Protein AF-0000000075618446 (afdb_homodimer)

Sequence (156 aa):
MGRATPTGDGGDDGLKTSWPELVGFEMLNAADRINIDRPDVFPAFYMLPTPLPTDYNPTRVILVGDDRSVVVRTPVIGMGRATPTGDGGDDGLKTSWPELVGFEMLNAADRINIDRPDVFPAFYMLPTPLPTDYNPTRVILVGDDRSVVVRTPVIG

Nearest PDB structures (foldseek):
  3rdz-assembly1_C  TM=9.489E-01  e=2.774E-07  Fagopyrum esculentum
  7al8-assembly1_C  TM=9.568E-01  e=6.083E-07  Amaranthus caudatus
  6qiy-assembly1_A  TM=9.369E-01  e=7.904E-07  Hordeum vulgare
  1tm5-assembly1_I  TM=9.435E-01  e=2.741E-06  Hordeum vulgare subsp. vulgare
  1lw6-assembly1_I  TM=9.316E-01  e=2.927E-06  Hordeum vulgare

Secondary structure (DSSP, 8-state):
-----------------B-GGGTTSBHHHHHHHHHHH-TTSEEEEEETTSPPPSS--TTEEEEEE-TTSBB-S--EE-/-----------------B-GGGTTSBHHHHHHHHHHH-TTSEEEEEETTSPPPSS--TTEEEEEE-TTSBB-S--EE-

InterPro domains:
  IPR000864 Proteinase inhibitor I13, potato inhibitor I [PF00280] (15-78)
  IPR000864 Proteinase inhibitor I13, potato inhibitor I [PTHR33091] (16-78)
  IPR036354 Proteinase inhibitor I13, potato inhibitor I superfamily [SSF54654] (14-78)

Organism: Setaria italica (NCBI:txid4555)

pLDDT: mean 84.42, std 23.91, range [24.14, 98.81]

Radius of gyration: 18.0 Å; Cα contacts (8 Å, |Δi|>4): 293; chains: 2; bounding box: 44×61×46 Å

Solvent-accessible surface area (backbone atoms only — not comparable to full-atom values): 8880 Å² total; per-residue (Å²): 131,77,76,73,63,74,76,70,74,65,66,67,73,60,71,83,52,62,40,67,84,41,44,70,32,46,46,69,60,40,43,51,51,47,38,71,77,37,72,82,40,43,74,42,86,40,46,62,66,52,74,50,80,42,61,82,35,90,44,28,26,44,36,36,20,45,96,82,39,27,20,75,35,54,29,29,41,51,132,74,76,72,64,73,77,69,74,63,67,67,71,60,71,82,53,62,40,67,85,41,44,69,32,46,46,69,60,39,43,52,50,46,37,73,76,38,71,82,40,43,75,44,86,40,46,63,66,52,74,50,80,41,62,83,36,89,44,29,25,44,36,35,20,44,96,81,3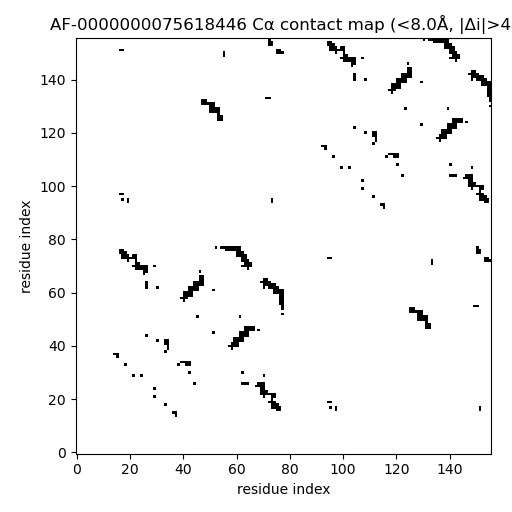7,27,20,74,36,56,29,28,40,53

Foldseek 3Di:
DDPPPPPCCVVCCPQDFKDPVQQFPAQVVVQVVCCVSPVQAGEDEAEPPDDDDPDFDQRYWDFYAYPVRGGHDIIGHD/DDPPPPPCVVVCCPQDFKDPVQQFPAQVVVQVVCCVSPVQAGEDEAEPPDDDDPDFDQRYWDFYAYPVRGGHDIIGHD

Structure (mmCIF, N/CA/C/O backbone):
data_AF-0000000075618446-model_v1
#
loop_
_entity.id
_entity.type
_entity.pdbx_description
1 polymer 'Uncharacterized protein'
#
loop_
_atom_site.group_PDB
_atom_site.id
_atom_site.type_symbol
_atom_site.label_atom_id
_atom_site.label_alt_id
_atom_site.label_comp_id
_atom_site.label_asym_id
_atom_site.label_entity_id
_atom_site.label_seq_id
_atom_site.pdbx_PDB_ins_code
_atom_site.Cartn_x
_atom_site.Cartn_y
_atom_site.Cartn_z
_atom_site.occupancy
_atom_site.B_iso_or_equiv
_atom_site.auth_seq_id
_atom_site.auth_comp_id
_atom_site.auth_asym_id
_atom_site.auth_atom_id
_atom_site.pdbx_PDB_model_num
ATOM 1 N N . MET A 1 1 ? 30.047 -29.5 -21.562 1 24.88 1 MET A N 1
ATOM 2 C CA . MET A 1 1 ? 28.875 -28.672 -21.844 1 24.88 1 MET A CA 1
ATOM 3 C C . MET A 1 1 ? 28.375 -28 -20.578 1 24.88 1 MET A C 1
ATOM 5 O O . MET A 1 1 ? 27.938 -28.672 -19.641 1 24.88 1 MET A O 1
ATOM 9 N N . GLY A 1 2 ? 28.953 -27.109 -20.047 1 28.56 2 GLY A N 1
ATOM 10 C CA . GLY A 1 2 ? 28.969 -26.641 -18.672 1 28.56 2 GLY A CA 1
ATOM 11 C C . GLY A 1 2 ? 27.641 -26.078 -18.219 1 28.56 2 GLY A C 1
ATOM 12 O O . GLY A 1 2 ? 27 -25.312 -18.953 1 28.56 2 GLY A O 1
ATOM 13 N N . ARG A 1 3 ? 26.875 -26.844 -17.516 1 27.19 3 ARG A N 1
ATOM 14 C CA . ARG A 1 3 ? 25.562 -26.422 -17.031 1 27.19 3 ARG A CA 1
ATOM 15 C C . ARG A 1 3 ? 25.656 -25.062 -16.344 1 27.19 3 ARG A C 1
ATOM 17 O O . ARG A 1 3 ? 26.438 -24.875 -15.414 1 27.19 3 ARG A O 1
ATOM 24 N N . ALA A 1 4 ? 25.672 -24 -17.125 1 33.69 4 ALA A N 1
ATOM 25 C CA . ALA A 1 4 ? 25.672 -22.672 -16.531 1 33.69 4 ALA A CA 1
ATOM 26 C C . ALA A 1 4 ? 24.766 -22.609 -15.305 1 33.69 4 ALA A C 1
ATOM 28 O O . ALA A 1 4 ? 23.656 -23.141 -15.32 1 33.69 4 ALA A O 1
ATOM 29 N N . THR A 1 5 ? 25.266 -22.891 -14.211 1 32.75 5 THR A N 1
ATOM 30 C CA . THR A 1 5 ? 24.594 -22.766 -12.922 1 32.75 5 THR A CA 1
ATOM 31 C C . THR A 1 5 ? 23.719 -21.516 -12.891 1 32.75 5 THR A C 1
ATOM 33 O O . THR A 1 5 ? 24.203 -20.406 -13.148 1 32.75 5 THR A O 1
ATOM 36 N N . PRO A 1 6 ? 22.469 -21.547 -13.328 1 35.25 6 PRO A N 1
ATOM 37 C CA . PRO A 1 6 ? 21.766 -20.266 -13.242 1 35.25 6 PRO A CA 1
ATOM 38 C C . PRO A 1 6 ? 22.141 -19.469 -11.992 1 35.25 6 PRO A C 1
ATOM 40 O O . PRO A 1 6 ? 22.188 -20.031 -10.891 1 35.25 6 PRO A O 1
ATOM 43 N N . THR A 1 7 ? 23.328 -18.922 -11.883 1 34.38 7 THR A N 1
ATOM 44 C CA . THR A 1 7 ? 23.609 -18.109 -10.711 1 34.38 7 THR A CA 1
ATOM 45 C C . THR A 1 7 ? 22.344 -17.469 -10.172 1 34.38 7 THR A C 1
ATOM 47 O O . THR A 1 7 ? 21.656 -16.734 -10.891 1 34.38 7 THR A O 1
ATOM 50 N N . GLY A 1 8 ? 21.453 -18.094 -9.547 1 30.3 8 GLY A N 1
ATOM 51 C CA . GLY A 1 8 ? 20.234 -17.844 -8.797 1 30.3 8 GLY A CA 1
ATOM 52 C C . GLY A 1 8 ? 20.25 -16.547 -8.008 1 30.3 8 GLY A C 1
ATOM 53 O O . GLY A 1 8 ? 19.922 -16.531 -6.82 1 30.3 8 GLY A O 1
ATOM 54 N N . ASP A 1 9 ? 21.312 -15.906 -7.953 1 31.73 9 ASP A N 1
ATOM 55 C CA . ASP A 1 9 ? 21.266 -14.531 -7.453 1 31.73 9 ASP A CA 1
ATOM 56 C C . ASP A 1 9 ? 19.953 -13.852 -7.824 1 31.73 9 ASP A C 1
ATOM 58 O O . ASP A 1 9 ? 19.828 -13.297 -8.922 1 31.73 9 ASP A O 1
ATOM 62 N N . GLY A 1 10 ? 18.953 -14.578 -8.094 1 30.2 10 GLY A N 1
ATOM 63 C CA . GLY A 1 10 ? 17.609 -14.023 -8.156 1 30.2 10 GLY A CA 1
ATOM 64 C C . GLY A 1 10 ? 17.453 -12.75 -7.34 1 30.2 10 GLY A C 1
ATOM 65 O O . GLY A 1 10 ? 17.109 -12.805 -6.156 1 30.2 10 GLY A O 1
ATOM 66 N N . GLY A 1 11 ? 18.469 -12.117 -7.129 1 33.31 11 GLY A N 1
ATOM 67 C CA . GLY A 1 11 ? 18.375 -10.789 -6.543 1 33.31 11 GLY A CA 1
ATOM 68 C C . GLY A 1 11 ? 17 -10.172 -6.691 1 33.31 11 GLY A C 1
ATOM 69 O O . GLY A 1 11 ? 16.594 -9.805 -7.797 1 33.31 11 GLY A O 1
ATOM 70 N N . ASP A 1 12 ? 16.078 -10.844 -6.262 1 36.09 12 ASP A N 1
ATOM 71 C CA . ASP A 1 12 ? 14.711 -10.344 -6.141 1 36.09 12 ASP A CA 1
ATOM 72 C C . ASP A 1 12 ? 14.688 -8.82 -6.059 1 36.09 12 ASP A C 1
ATOM 74 O O . ASP A 1 12 ? 14.859 -8.25 -4.98 1 36.09 12 ASP A O 1
ATOM 78 N N . ASP A 1 13 ? 15.672 -8.125 -6.477 1 44.56 13 ASP A N 1
ATOM 79 C CA . ASP A 1 13 ? 15.422 -6.695 -6.641 1 44.56 13 ASP A CA 1
ATOM 80 C C . ASP A 1 13 ? 13.93 -6.422 -6.824 1 44.56 13 ASP A C 1
ATOM 82 O O . ASP A 1 13 ? 13.391 -6.609 -7.918 1 44.56 13 ASP A O 1
ATOM 86 N N . GLY A 1 14 ? 13.125 -7.141 -6.039 1 58 14 GLY A N 1
ATOM 87 C CA . GLY A 1 14 ? 11.672 -7.156 -5.984 1 58 14 GLY A CA 1
ATOM 88 C C . GLY A 1 14 ? 11.031 -5.953 -6.656 1 58 14 GLY A C 1
ATOM 89 O O . GLY A 1 14 ? 11.508 -4.828 -6.508 1 58 14 GLY A O 1
ATOM 90 N N . LEU A 1 15 ? 10.633 -6.199 -7.941 1 83.69 15 LEU A N 1
ATOM 91 C CA . LEU A 1 15 ? 9.906 -5.141 -8.625 1 83.69 15 LEU A CA 1
ATOM 92 C C . LEU A 1 15 ? 9.117 -4.293 -7.637 1 83.69 15 LEU A C 1
ATOM 94 O O . LEU A 1 15 ? 8.594 -4.809 -6.648 1 83.69 15 LEU A O 1
ATOM 98 N N . LYS A 1 16 ? 9.547 -2.998 -7.762 1 94.06 16 LYS A N 1
ATOM 99 C CA . LYS A 1 16 ? 8.812 -2.045 -6.934 1 94.06 16 LY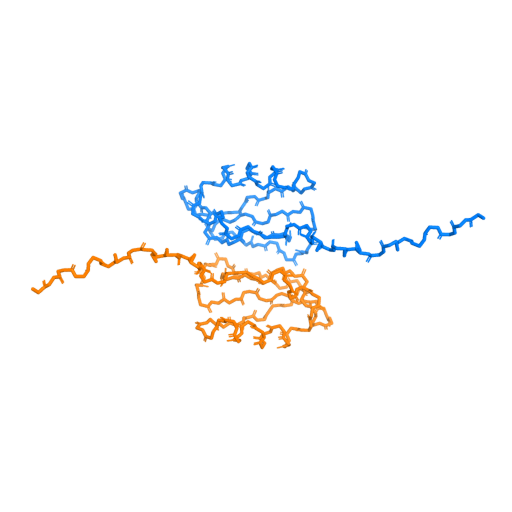S A CA 1
ATOM 100 C C . LYS A 1 16 ? 7.328 -2.381 -6.895 1 94.06 16 LYS A C 1
ATOM 102 O O . LYS A 1 16 ? 6.715 -2.623 -7.938 1 94.06 16 LYS A O 1
ATOM 107 N N . THR A 1 17 ? 6.75 -2.586 -5.625 1 95.19 17 THR A N 1
ATOM 108 C CA . THR A 1 17 ? 5.34 -2.947 -5.508 1 95.19 17 THR A CA 1
ATOM 109 C C . THR A 1 17 ? 4.562 -1.86 -4.773 1 95.19 17 THR A C 1
ATOM 111 O O . THR A 1 17 ? 3.338 -1.936 -4.656 1 95.19 17 THR A O 1
ATOM 114 N N . SER A 1 18 ? 5.305 -0.857 -4.242 1 96.44 18 SER A N 1
ATOM 115 C CA . SER A 1 18 ? 4.684 0.266 -3.545 1 96.44 18 SER A CA 1
ATOM 116 C C . SER A 1 18 ? 5.473 1.553 -3.76 1 96.44 18 SER A C 1
ATOM 118 O O . SER A 1 18 ? 6.66 1.512 -4.086 1 96.44 18 SER A O 1
ATOM 120 N N . TRP A 1 19 ? 4.891 2.689 -3.641 1 97.12 19 TRP A N 1
ATOM 121 C CA . TRP A 1 19 ? 5.445 4.016 -3.9 1 97.12 19 TRP A CA 1
ATOM 122 C C . TRP A 1 19 ? 5.086 4.984 -2.781 1 97.12 19 TRP A C 1
ATOM 124 O O . TRP A 1 19 ? 4.297 5.914 -2.986 1 97.12 19 TRP A O 1
ATOM 134 N N . PRO A 1 20 ? 5.695 4.828 -1.604 1 95.94 20 PRO A N 1
ATOM 135 C CA . PRO A 1 20 ? 5.355 5.742 -0.513 1 95.94 20 PRO A CA 1
ATOM 136 C C . PRO A 1 20 ? 5.766 7.184 -0.801 1 95.94 20 PRO A C 1
ATOM 138 O O . PRO A 1 20 ? 5.152 8.117 -0.283 1 95.94 20 PRO A O 1
ATOM 141 N N . GLU A 1 21 ? 6.691 7.379 -1.731 1 96.44 21 GLU A N 1
ATOM 142 C CA . GLU A 1 21 ? 7.227 8.703 -2.033 1 96.44 21 GLU A CA 1
ATOM 143 C C . GLU A 1 21 ? 6.219 9.539 -2.824 1 96.44 21 GLU A C 1
ATOM 145 O O . GLU A 1 21 ? 6.379 10.75 -2.955 1 96.44 21 GLU A O 1
ATOM 150 N N . LEU A 1 22 ? 5.211 8.906 -3.312 1 97.56 22 LEU A N 1
ATOM 151 C CA . LEU A 1 22 ? 4.285 9.617 -4.195 1 97.56 22 LEU A CA 1
ATOM 152 C C . LEU A 1 22 ? 3.109 10.18 -3.41 1 97.56 22 LEU A C 1
ATOM 154 O O . LEU A 1 22 ? 2.289 10.922 -3.961 1 97.56 22 LEU A O 1
ATOM 158 N N . VAL A 1 23 ? 2.99 9.812 -2.189 1 95.56 23 VAL A N 1
ATOM 159 C CA . VAL A 1 23 ? 1.952 10.43 -1.371 1 95.56 23 VAL A CA 1
ATOM 160 C C . VAL A 1 23 ? 2.16 11.938 -1.323 1 95.56 23 VAL A C 1
ATOM 162 O O . VAL A 1 23 ? 3.275 12.414 -1.089 1 95.56 23 VAL A O 1
ATOM 165 N N . GLY A 1 24 ? 1.169 12.656 -1.63 1 97.06 24 GLY A N 1
ATOM 166 C CA . GLY A 1 24 ? 1.257 14.102 -1.646 1 97.06 24 GLY A CA 1
ATOM 167 C C . GLY A 1 24 ? 1.377 14.68 -3.047 1 97.06 24 GLY A C 1
ATOM 168 O O . GLY A 1 24 ? 1.195 15.883 -3.246 1 97.06 24 GLY A O 1
ATOM 169 N N . PHE A 1 25 ? 1.606 13.875 -3.969 1 98.12 25 PHE A N 1
ATOM 170 C CA . PHE A 1 25 ? 1.705 14.328 -5.352 1 98.12 25 PHE A CA 1
ATOM 171 C C . PHE A 1 25 ? 0.34 14.297 -6.031 1 98.12 25 PHE A C 1
ATOM 173 O O . PHE A 1 25 ? -0.56 13.578 -5.598 1 98.12 25 PHE A O 1
ATOM 180 N N . GLU A 1 26 ? 0.218 15.078 -7.105 1 98.62 26 GLU A N 1
ATOM 181 C CA . GLU A 1 26 ? -0.948 14.969 -7.98 1 98.62 26 GLU A CA 1
ATOM 182 C C . GLU A 1 26 ? -1.035 13.578 -8.609 1 98.62 26 GLU A C 1
ATOM 184 O O . GLU A 1 26 ? -0.025 13.031 -9.047 1 98.62 26 GLU A O 1
ATOM 189 N N . MET A 1 27 ? -2.23 13.023 -8.719 1 98.56 27 MET A N 1
ATOM 190 C CA . MET A 1 27 ? -2.445 11.648 -9.164 1 98.56 27 MET A CA 1
ATOM 191 C C . MET A 1 27 ? -1.894 11.445 -10.57 1 98.56 27 MET A C 1
ATOM 193 O O . MET A 1 27 ? -1.318 10.391 -10.859 1 98.56 27 MET A O 1
ATOM 197 N N . LEU A 1 28 ? -2.043 12.422 -11.414 1 98.31 28 LEU A N 1
ATOM 198 C CA . LEU A 1 28 ? -1.544 12.266 -12.781 1 98.31 28 LEU A CA 1
ATOM 199 C C . LEU A 1 28 ? -0.022 12.172 -12.789 1 98.31 28 LEU A C 1
ATOM 201 O O . LEU A 1 28 ? 0.545 11.344 -13.508 1 98.31 28 LEU A O 1
ATOM 205 N N . ASN A 1 29 ? 0.611 13 -12.031 1 98.62 29 ASN A N 1
ATOM 206 C CA . ASN A 1 29 ? 2.064 12.922 -11.914 1 98.62 29 ASN A CA 1
ATOM 207 C C . ASN A 1 29 ? 2.512 11.602 -11.305 1 98.62 29 ASN A C 1
ATOM 209 O O . ASN A 1 29 ? 3.51 11.023 -11.727 1 98.62 29 ASN A O 1
ATOM 213 N N . ALA A 1 30 ? 1.769 11.258 -10.297 1 98.81 30 ALA A N 1
ATOM 214 C CA . ALA A 1 30 ? 2.068 9.977 -9.664 1 98.81 30 ALA A CA 1
ATOM 215 C C . ALA A 1 30 ? 1.944 8.828 -10.664 1 98.81 30 ALA A C 1
ATOM 217 O O . ALA A 1 30 ? 2.787 7.93 -10.688 1 98.81 30 ALA A O 1
ATOM 218 N N . ALA A 1 31 ? 0.931 8.82 -11.445 1 98.81 31 ALA A N 1
ATOM 219 C CA . ALA A 1 31 ? 0.749 7.789 -12.469 1 98.81 31 ALA A CA 1
ATOM 220 C C . ALA A 1 31 ? 1.938 7.746 -13.422 1 98.81 31 ALA A C 1
ATOM 222 O O . ALA A 1 31 ? 2.418 6.668 -13.781 1 98.81 31 ALA A O 1
ATOM 223 N N . ASP A 1 32 ? 2.418 8.945 -13.797 1 98.75 32 ASP A N 1
ATOM 224 C CA . ASP A 1 32 ? 3.574 9.023 -14.688 1 98.75 32 ASP A CA 1
ATOM 225 C C . ASP A 1 32 ? 4.801 8.383 -14.039 1 98.75 32 ASP A C 1
ATOM 227 O O . ASP A 1 32 ? 5.531 7.633 -14.695 1 98.75 32 ASP A O 1
ATOM 231 N N . ARG A 1 33 ? 4.953 8.68 -12.789 1 98.69 33 ARG A N 1
ATOM 232 C CA . ARG A 1 33 ? 6.098 8.117 -12.078 1 98.69 33 ARG A CA 1
ATOM 233 C C . ARG A 1 33 ? 5.988 6.602 -11.969 1 98.69 33 ARG A C 1
ATOM 235 O O . ARG A 1 33 ? 6.977 5.887 -12.156 1 98.69 33 ARG A O 1
ATOM 242 N N . ILE A 1 34 ? 4.801 6.066 -11.703 1 98.38 34 ILE A N 1
ATOM 243 C CA . ILE A 1 34 ? 4.57 4.629 -11.625 1 98.38 34 ILE A CA 1
ATOM 244 C C . ILE A 1 34 ? 4.895 3.98 -12.969 1 98.38 34 ILE A C 1
ATOM 246 O O . ILE A 1 34 ? 5.574 2.953 -13.023 1 98.38 34 ILE A O 1
ATOM 250 N N . ASN A 1 35 ? 4.473 4.551 -14.031 1 98.31 35 ASN A N 1
ATOM 251 C CA . ASN A 1 35 ? 4.719 4.02 -15.367 1 98.31 35 ASN A CA 1
ATOM 252 C C . ASN A 1 35 ? 6.207 4.027 -15.711 1 98.31 35 ASN A C 1
ATOM 254 O O . ASN A 1 35 ? 6.695 3.127 -16.391 1 98.31 35 ASN A O 1
ATOM 258 N N . ILE A 1 36 ? 6.926 5.098 -15.297 1 97.88 36 ILE A N 1
ATOM 259 C CA . ILE A 1 36 ? 8.367 5.172 -15.516 1 97.88 36 ILE A CA 1
ATOM 260 C C . ILE A 1 36 ? 9.062 4.047 -14.758 1 97.88 36 ILE A C 1
ATOM 262 O O . ILE A 1 36 ? 9.922 3.354 -15.305 1 97.88 36 ILE A O 1
ATOM 266 N N . ASP A 1 37 ? 8.641 3.846 -13.516 1 97 37 ASP A N 1
ATOM 267 C CA . ASP A 1 37 ? 9.266 2.842 -12.656 1 97 37 ASP A CA 1
ATOM 268 C C . ASP A 1 37 ? 8.875 1.431 -13.094 1 97 37 ASP A C 1
ATOM 270 O O . ASP A 1 37 ? 9.695 0.511 -13.039 1 97 37 ASP A O 1
ATOM 274 N N . ARG A 1 38 ? 7.582 1.239 -13.406 1 97.69 38 ARG A N 1
ATOM 275 C CA . ARG A 1 38 ? 6.996 -0.054 -13.75 1 97.69 38 ARG A CA 1
ATOM 276 C C . ARG A 1 38 ? 6.086 0.061 -14.969 1 97.69 38 ARG A C 1
ATOM 278 O O . ARG A 1 38 ? 4.867 0.17 -14.828 1 97.69 38 ARG A O 1
ATOM 285 N N . PRO A 1 39 ? 6.711 -0.034 -16.156 1 97.56 39 PRO A N 1
ATOM 286 C CA . PRO A 1 39 ? 5.898 0.107 -17.375 1 97.56 39 PRO A CA 1
ATOM 287 C C . PRO A 1 39 ? 4.98 -1.089 -17.609 1 97.56 39 PRO A C 1
ATOM 289 O O . PRO A 1 39 ? 4.102 -1.037 -18.469 1 97.56 39 PRO A O 1
ATOM 292 N N . ASP A 1 40 ? 5.156 -2.172 -16.797 1 97.38 40 ASP A N 1
ATOM 293 C CA . ASP A 1 40 ? 4.391 -3.402 -16.984 1 97.38 40 ASP A CA 1
ATOM 294 C C . ASP A 1 40 ? 3.113 -3.383 -16.141 1 97.38 40 ASP A C 1
ATOM 296 O O . ASP A 1 40 ? 2.297 -4.301 -16.219 1 97.38 40 ASP A O 1
ATOM 300 N N . VAL A 1 41 ? 2.908 -2.4 -15.328 1 97.75 41 VAL A N 1
ATOM 301 C CA . VAL A 1 41 ? 1.697 -2.287 -14.523 1 97.75 41 VAL A CA 1
ATOM 302 C C . VAL A 1 41 ? 0.933 -1.023 -14.914 1 97.75 41 VAL A C 1
ATOM 304 O O . VAL A 1 41 ? 1.47 -0.154 -15.602 1 97.75 41 VAL A O 1
ATOM 307 N N . PHE A 1 42 ? -0.374 -0.91 -14.445 1 98.25 42 PHE A N 1
ATOM 308 C CA . PHE A 1 42 ? -1.254 0.198 -14.797 1 98.25 42 PHE A CA 1
ATOM 309 C C . PHE A 1 42 ? -1.84 0.84 -13.539 1 98.25 42 PHE A C 1
ATOM 311 O O . PHE A 1 42 ? -2.428 0.154 -12.703 1 98.25 42 PHE A O 1
ATOM 318 N N . PRO A 1 43 ? -1.682 2.158 -13.406 1 98.62 43 PRO A N 1
ATOM 319 C CA . PRO A 1 43 ? -2.338 2.859 -12.297 1 98.62 43 PRO A CA 1
ATOM 320 C C . PRO A 1 43 ? -3.854 2.939 -12.469 1 98.62 43 PRO A C 1
ATOM 322 O O . PRO A 1 43 ? -4.34 3.373 -13.516 1 98.62 43 PRO A O 1
ATOM 325 N N . ALA A 1 44 ? -4.598 2.451 -11.562 1 98.38 44 ALA A N 1
ATOM 326 C CA . ALA A 1 44 ? -6.043 2.611 -11.469 1 98.38 44 ALA A CA 1
ATOM 327 C C . ALA A 1 44 ? -6.414 3.691 -10.453 1 98.38 44 ALA A C 1
ATOM 329 O O . ALA A 1 44 ? -5.957 3.656 -9.305 1 98.38 44 ALA A O 1
ATOM 330 N N . PHE A 1 45 ? -7.234 4.637 -10.852 1 97.94 45 PHE A N 1
ATOM 331 C CA . PHE A 1 45 ? -7.539 5.832 -10.07 1 97.94 45 PHE A CA 1
ATOM 332 C C . PHE A 1 45 ? -8.781 5.621 -9.219 1 97.94 45 PHE A C 1
ATOM 334 O O . PHE A 1 45 ? -9.836 5.223 -9.727 1 97.94 45 PHE A O 1
ATOM 341 N N . TYR A 1 46 ? -8.633 5.793 -7.953 1 95.12 46 TYR A N 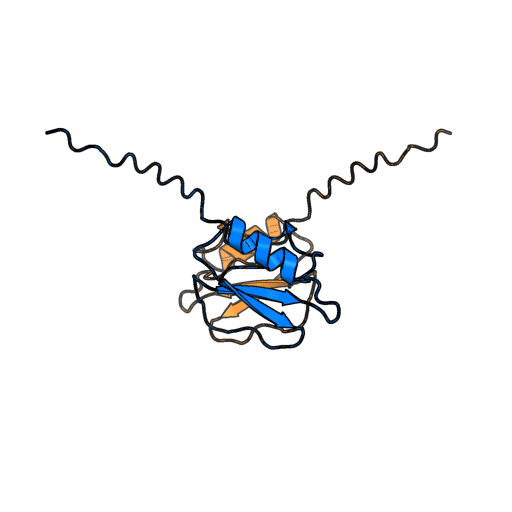1
ATOM 342 C CA . TYR A 1 46 ? -9.742 5.801 -7.008 1 95.12 46 TYR A CA 1
ATOM 343 C C . TYR A 1 46 ? -9.773 7.102 -6.215 1 95.12 46 TYR A C 1
ATOM 345 O O . TYR A 1 46 ? -8.727 7.617 -5.816 1 95.12 46 TYR A O 1
ATOM 353 N N . MET A 1 47 ? -11.008 7.617 -6.031 1 94 47 MET A N 1
ATOM 354 C CA . MET A 1 47 ? -11.188 8.805 -5.195 1 94 47 MET A CA 1
ATOM 355 C C . MET A 1 47 ? -11.883 8.445 -3.889 1 94 47 MET A C 1
ATOM 357 O O . MET A 1 47 ? -12.867 7.703 -3.887 1 94 47 MET A O 1
ATOM 361 N N . LEU A 1 48 ? -11.242 8.828 -2.789 1 86.81 48 LEU A N 1
ATOM 362 C CA . LEU A 1 48 ? -11.984 8.664 -1.548 1 86.81 48 LEU A CA 1
ATOM 363 C C . LEU A 1 48 ? -13.312 9.414 -1.605 1 86.81 48 LEU A C 1
ATOM 365 O O . LEU A 1 48 ? -13.383 10.516 -2.156 1 86.81 48 LEU A O 1
ATOM 369 N N . PRO A 1 49 ? -14.344 8.586 -1.16 1 90.56 49 PRO A N 1
ATOM 370 C CA . PRO A 1 49 ? -14.375 7.32 -0.429 1 90.56 49 PRO A CA 1
ATOM 371 C C . PRO A 1 49 ? -14.828 6.148 -1.301 1 90.56 49 PRO A C 1
ATOM 373 O O . PRO A 1 49 ? -15.656 5.344 -0.879 1 90.56 49 PRO A O 1
ATOM 376 N N . THR A 1 50 ? -14.391 6.02 -2.475 1 87.69 50 THR A N 1
ATOM 377 C CA . THR A 1 50 ? -14.742 4.883 -3.316 1 87.69 50 THR A CA 1
ATOM 378 C C . THR A 1 50 ? -14.141 3.594 -2.756 1 87.69 50 THR A C 1
ATOM 380 O O . THR A 1 50 ? -12.984 3.574 -2.334 1 87.69 50 THR A O 1
ATOM 383 N N . PRO A 1 51 ? -14.922 2.535 -2.678 1 87.88 51 PRO A N 1
ATOM 384 C CA . PRO A 1 51 ? -14.375 1.249 -2.244 1 87.88 51 PRO A CA 1
ATOM 385 C C . PRO A 1 51 ? -13.234 0.76 -3.137 1 87.88 51 PRO A C 1
ATOM 387 O O . PRO A 1 51 ? -13.266 0.974 -4.352 1 87.88 51 PRO A O 1
ATOM 390 N N . LEU A 1 52 ? -12.32 0.096 -2.441 1 87.25 52 LEU A N 1
ATOM 391 C CA . LEU A 1 52 ? -11.211 -0.487 -3.188 1 87.25 52 LEU A CA 1
ATOM 392 C C . LEU A 1 52 ? -11.516 -1.928 -3.582 1 87.25 52 LEU A C 1
ATOM 394 O O . LEU A 1 52 ? -12.344 -2.586 -2.949 1 87.25 52 LEU A O 1
ATOM 398 N N . PRO A 1 53 ? -10.875 -2.34 -4.684 1 88.69 53 PRO A N 1
ATOM 399 C CA . PRO A 1 53 ? -11.078 -3.727 -5.109 1 88.69 53 PRO A CA 1
ATOM 400 C C . PRO A 1 53 ? -10.664 -4.738 -4.039 1 88.69 53 PRO A C 1
ATOM 402 O O . PRO A 1 53 ? -9.688 -4.52 -3.318 1 88.69 53 PRO A O 1
ATOM 405 N N . THR A 1 54 ? -11.352 -5.859 -4.062 1 86.56 54 THR A N 1
ATOM 406 C CA . THR A 1 54 ? -11.102 -6.887 -3.053 1 86.56 54 THR A CA 1
ATOM 407 C C . THR A 1 54 ? -10.312 -8.047 -3.645 1 86.56 54 THR A C 1
ATOM 409 O O . THR A 1 54 ? -10.008 -9.016 -2.945 1 86.56 54 THR A O 1
ATOM 412 N N . ASP A 1 55 ? -10.031 -7.934 -4.84 1 89.25 55 ASP A N 1
ATOM 413 C CA . ASP A 1 55 ? -9.18 -8.938 -5.461 1 89.25 55 ASP A CA 1
ATOM 414 C C . ASP A 1 55 ? -7.73 -8.461 -5.547 1 89.25 55 ASP A C 1
ATOM 416 O O . ASP A 1 55 ? -7.445 -7.289 -5.297 1 89.25 55 ASP A O 1
ATOM 420 N N . TYR A 1 56 ? -6.883 -9.359 -5.77 1 87.31 56 TYR A N 1
ATOM 421 C CA . TYR A 1 56 ? -5.496 -9 -6.059 1 87.31 56 TYR A CA 1
ATOM 422 C C . TYR A 1 56 ? -5.207 -9.102 -7.551 1 87.31 56 TYR A C 1
ATOM 424 O O . TYR A 1 56 ? -5.449 -10.141 -8.164 1 87.31 56 TYR A O 1
ATOM 432 N N . ASN A 1 57 ? -4.859 -7.934 -8.18 1 92.62 57 ASN A N 1
ATOM 433 C CA . ASN A 1 57 ? -4.41 -7.836 -9.562 1 92.62 57 ASN A CA 1
ATOM 434 C C . ASN A 1 57 ? -2.963 -7.367 -9.656 1 92.62 57 ASN A C 1
ATOM 436 O O . ASN A 1 57 ? -2.662 -6.211 -9.352 1 92.62 57 ASN A O 1
ATOM 440 N N . PRO A 1 58 ? -2.016 -8.242 -10.078 1 93.19 58 PRO A N 1
ATOM 441 C CA . PRO A 1 58 ? -0.584 -7.93 -10.039 1 93.19 58 PRO A CA 1
ATOM 442 C C . PRO A 1 58 ? -0.179 -6.906 -11.102 1 93.19 58 PRO A C 1
ATOM 444 O O . PRO A 1 58 ? 0.951 -6.414 -11.086 1 93.19 58 PRO A O 1
ATOM 447 N N . THR A 1 59 ? -1.081 -6.562 -11.969 1 97 59 THR A N 1
ATOM 448 C CA . THR A 1 59 ? -0.751 -5.57 -12.984 1 97 59 THR A CA 1
ATOM 449 C C . THR A 1 59 ? -1.413 -4.23 -12.672 1 97 59 THR A C 1
ATOM 451 O O . THR A 1 59 ? -1.183 -3.242 -13.367 1 97 59 THR A O 1
ATOM 454 N N . ARG A 1 60 ? -2.172 -4.148 -11.617 1 98.06 60 ARG A N 1
ATOM 455 C CA . ARG A 1 60 ? -2.871 -2.932 -11.211 1 98.06 60 ARG A CA 1
ATOM 456 C C . ARG A 1 60 ? -2.154 -2.25 -10.055 1 98.06 60 ARG A C 1
ATOM 458 O O . ARG A 1 60 ? -1.793 -2.902 -9.07 1 98.06 60 ARG A O 1
ATOM 465 N N . VAL A 1 61 ? -2.051 -0.991 -10.211 1 97.94 61 VAL A N 1
ATOM 466 C CA . VAL A 1 61 ? -1.634 -0.181 -9.07 1 97.94 61 VAL A CA 1
ATOM 467 C C . VAL A 1 61 ? -2.828 0.603 -8.531 1 97.94 61 VAL A C 1
ATOM 469 O O . VAL A 1 61 ? -3.465 1.36 -9.266 1 97.94 61 VAL A O 1
ATOM 472 N N . ILE A 1 62 ? -3.123 0.397 -7.234 1 96.44 62 ILE A N 1
ATOM 473 C CA . ILE A 1 62 ? -4.184 1.139 -6.559 1 96.44 62 ILE A CA 1
ATOM 474 C C . ILE A 1 62 ? -3.682 2.531 -6.188 1 96.44 62 ILE A C 1
ATOM 476 O O . ILE A 1 62 ? -2.793 2.672 -5.34 1 96.44 62 ILE A O 1
ATOM 480 N N . LEU A 1 63 ? -4.215 3.479 -6.887 1 97.56 63 LEU A N 1
ATOM 481 C CA . LEU A 1 63 ? -3.902 4.887 -6.66 1 97.56 63 LEU A CA 1
ATOM 482 C C . LEU A 1 63 ? -5.098 5.617 -6.055 1 97.56 63 LEU A C 1
ATOM 484 O O . LEU A 1 63 ? -6.137 5.754 -6.699 1 97.56 63 LEU A O 1
ATOM 488 N N . VAL A 1 64 ? -4.953 6.094 -4.828 1 95.88 64 VAL A N 1
ATOM 489 C CA . VAL A 1 64 ? -6.059 6.703 -4.09 1 95.88 64 VAL A CA 1
ATOM 490 C C . VAL A 1 64 ? -5.809 8.195 -3.93 1 95.88 64 VAL A C 1
ATOM 492 O O . VAL A 1 64 ? -4.77 8.609 -3.402 1 95.88 64 VAL A O 1
ATOM 495 N N . GLY A 1 65 ? -6.75 8.953 -4.418 1 96.88 65 GLY A N 1
ATOM 496 C CA . GLY A 1 65 ? -6.66 10.398 -4.301 1 96.88 65 GLY A CA 1
ATOM 497 C C . GLY A 1 65 ? -7.789 11.008 -3.486 1 96.88 65 GLY A C 1
ATOM 498 O O . GLY A 1 65 ? -8.781 10.336 -3.201 1 96.88 65 GLY A O 1
ATOM 499 N N . ASP A 1 66 ? -7.551 12.273 -3.059 1 95.06 66 ASP A N 1
ATOM 500 C CA . ASP A 1 66 ? -8.594 13.07 -2.422 1 95.06 66 ASP A CA 1
ATOM 501 C C . ASP A 1 66 ? -9.289 13.977 -3.434 1 95.06 66 ASP A C 1
ATOM 503 O O . ASP A 1 66 ? -9.164 13.781 -4.645 1 95.06 66 ASP A O 1
ATOM 507 N N . ASP A 1 67 ? -10.055 14.859 -2.959 1 94.12 67 ASP A N 1
ATOM 508 C CA . ASP A 1 67 ? -10.844 15.742 -3.816 1 94.12 67 ASP A CA 1
ATOM 509 C C . ASP A 1 67 ? -9.953 16.734 -4.559 1 94.12 67 ASP A C 1
ATOM 511 O O . ASP A 1 67 ? -10.398 17.391 -5.5 1 94.12 67 ASP A O 1
ATOM 515 N N . ARG A 1 68 ? -8.703 16.875 -4.148 1 97.12 68 ARG A N 1
ATOM 516 C CA . ARG A 1 68 ? -7.754 17.734 -4.848 1 97.12 68 ARG A CA 1
ATOM 517 C C . ARG A 1 68 ? -6.902 16.938 -5.828 1 97.12 68 ARG A C 1
ATOM 519 O O . ARG A 1 68 ? -5.926 17.453 -6.371 1 97.12 68 ARG A O 1
ATOM 526 N N . SER A 1 69 ? -7.234 15.672 -5.914 1 97.31 69 SER A N 1
ATOM 527 C CA . SER A 1 69 ? -6.504 14.789 -6.812 1 97.31 69 SER A CA 1
ATOM 528 C C . SER A 1 69 ? -5.074 14.57 -6.332 1 97.31 69 SER A C 1
ATOM 530 O O . SER A 1 69 ? -4.148 14.453 -7.145 1 97.31 69 SER A O 1
ATOM 532 N N . VAL A 1 70 ? -4.945 14.609 -5.066 1 98 70 VAL A N 1
ATOM 533 C CA . VAL A 1 70 ? -3.65 14.344 -4.449 1 98 70 VAL A CA 1
ATOM 534 C C . VAL A 1 70 ? -3.639 12.945 -3.848 1 98 70 VAL A C 1
ATOM 536 O O . VAL A 1 70 ? -4.609 12.531 -3.209 1 98 70 VAL A O 1
ATOM 539 N N . VAL A 1 71 ? -2.572 12.25 -4.102 1 97.5 71 VAL A N 1
ATOM 540 C CA . VAL A 1 71 ? -2.41 10.914 -3.547 1 97.5 71 VAL A CA 1
ATOM 541 C C . VAL A 1 71 ? -2.383 10.984 -2.021 1 97.5 71 VAL A C 1
ATOM 543 O O . VAL A 1 71 ? -1.587 11.727 -1.441 1 97.5 71 VAL A O 1
ATOM 546 N N . VAL A 1 72 ? -3.217 10.148 -1.382 1 94.12 72 VAL A N 1
ATOM 547 C CA . VAL A 1 72 ? -3.336 10.266 0.067 1 94.12 72 VAL A CA 1
ATOM 548 C C . VAL A 1 72 ? -2.938 8.953 0.732 1 94.12 72 VAL A C 1
ATOM 550 O O . VAL A 1 72 ? -2.812 8.883 1.957 1 94.12 72 VAL A O 1
ATOM 553 N N . ARG A 1 73 ? -2.77 7.828 -0.054 1 93.56 73 ARG A N 1
ATOM 554 C CA . ARG A 1 73 ? -2.338 6.512 0.403 1 93.56 73 ARG A CA 1
ATOM 555 C C . ARG A 1 73 ? -1.199 5.977 -0.461 1 93.56 73 ARG A C 1
ATOM 557 O O . ARG A 1 73 ? -1.151 6.242 -1.665 1 93.56 73 ARG A O 1
ATOM 564 N N . THR A 1 74 ? -0.314 5.32 0.228 1 95.88 74 THR A N 1
ATOM 565 C CA . THR A 1 74 ? 0.756 4.703 -0.549 1 95.88 74 THR A CA 1
ATOM 566 C C . THR A 1 74 ? 0.184 3.875 -1.695 1 95.88 74 THR A C 1
ATOM 568 O O . THR A 1 74 ? -0.597 2.949 -1.469 1 95.88 74 THR A O 1
ATOM 571 N N . PRO A 1 75 ? 0.534 4.191 -2.936 1 97.31 75 PRO A N 1
ATOM 572 C CA . PRO A 1 75 ? 0.15 3.305 -4.035 1 97.31 75 PRO A CA 1
ATOM 573 C C . PRO A 1 75 ? 0.788 1.921 -3.928 1 97.31 75 PRO A C 1
ATOM 575 O O . PRO A 1 75 ? 1.968 1.807 -3.584 1 97.31 75 PRO A O 1
ATOM 578 N N . VAL A 1 76 ? 0.029 0.903 -4.215 1 96.5 76 VAL A N 1
ATOM 579 C CA . VAL A 1 76 ? 0.506 -0.472 -4.129 1 96.5 76 VAL A CA 1
ATOM 580 C C . VAL A 1 76 ? -0.072 -1.294 -5.277 1 96.5 76 VAL A C 1
ATOM 582 O O . VAL A 1 76 ? -1.165 -1.003 -5.77 1 96.5 76 VAL A O 1
ATOM 585 N N . ILE A 1 77 ? 0.713 -2.252 -5.617 1 95.69 77 ILE A N 1
ATOM 586 C CA . ILE A 1 77 ? 0.15 -3.234 -6.535 1 95.69 77 ILE A CA 1
ATOM 587 C C . ILE A 1 77 ? -0.972 -4.004 -5.844 1 95.69 77 ILE A C 1
ATOM 589 O O . ILE A 1 77 ? -0.829 -4.422 -4.691 1 95.69 77 ILE A O 1
ATOM 593 N N . GLY A 1 78 ? -2.168 -4.082 -6.488 1 91.88 78 GLY A N 1
ATOM 594 C CA . GLY A 1 78 ? -3.248 -4.84 -5.879 1 91.88 78 GLY A CA 1
ATOM 595 C C . GLY A 1 78 ? -4.5 -4.891 -6.734 1 91.88 78 GLY A C 1
ATOM 596 O O . GLY A 1 78 ? -4.551 -4.285 -7.809 1 91.88 78 GLY A O 1
ATOM 597 N N . MET B 1 1 ? 22.281 33.156 24 1 24.14 1 MET B N 1
ATOM 598 C CA . MET B 1 1 ? 21.281 32.094 24.125 1 24.14 1 MET B CA 1
ATOM 599 C C . MET B 1 1 ? 20.906 31.562 22.75 1 24.14 1 MET B C 1
ATOM 601 O O . MET B 1 1 ? 20.234 32.219 21.969 1 24.14 1 MET B O 1
ATOM 605 N N . GLY B 1 2 ? 21.734 31.062 22.062 1 29.39 2 GLY B N 1
ATOM 606 C CA . GLY B 1 2 ? 21.75 30.906 20.625 1 29.39 2 GLY B CA 1
ATOM 607 C C . GLY B 1 2 ? 20.594 30.109 20.078 1 29.39 2 GLY B C 1
ATOM 608 O O . GLY B 1 2 ? 20.125 29.172 20.734 1 29.39 2 GLY B O 1
ATOM 609 N N . ARG B 1 3 ? 19.719 30.797 19.375 1 27.11 3 ARG B N 1
ATOM 610 C CA . ARG B 1 3 ? 18.578 30.109 18.766 1 27.11 3 ARG B CA 1
ATOM 611 C C . ARG B 1 3 ? 19.031 28.844 18.047 1 27.11 3 ARG B C 1
ATOM 613 O O . ARG B 1 3 ? 19.891 28.891 17.172 1 27.11 3 ARG B O 1
ATOM 620 N N . ALA B 1 4 ? 19.266 27.766 18.781 1 33.59 4 ALA B N 1
ATOM 621 C CA . ALA B 1 4 ? 19.547 26.484 18.141 1 33.59 4 ALA B CA 1
ATOM 622 C C . ALA B 1 4 ? 18.734 26.328 16.844 1 33.59 4 ALA B C 1
ATOM 624 O O . ALA B 1 4 ? 17.547 26.625 16.828 1 33.59 4 ALA B O 1
ATOM 625 N N . THR B 1 5 ? 19.281 26.797 15.82 1 32.78 5 THR B N 1
ATOM 626 C CA . THR B 1 5 ? 18.719 26.578 14.484 1 32.78 5 THR B CA 1
ATOM 627 C C . THR B 1 5 ? 18.141 25.172 14.359 1 32.78 5 THR B C 1
ATOM 629 O O . THR B 1 5 ? 18.828 24.188 14.617 1 32.78 5 THR B O 1
ATOM 632 N N . PRO B 1 6 ? 16.891 24.906 14.75 1 34.97 6 PRO B N 1
ATOM 633 C CA . PRO B 1 6 ? 16.469 23.516 14.625 1 34.97 6 PRO B CA 1
ATOM 634 C C . PRO B 1 6 ? 17.031 22.844 13.383 1 34.97 6 PRO B C 1
ATOM 636 O O . PRO B 1 6 ? 17.031 23.422 12.297 1 34.97 6 PRO B O 1
ATOM 639 N N . THR B 1 7 ? 18.328 22.547 13.312 1 34.75 7 THR B N 1
ATOM 640 C CA . THR B 1 7 ? 18.812 21.812 12.141 1 34.75 7 THR B CA 1
ATOM 641 C C . THR B 1 7 ? 17.688 20.969 11.539 1 34.75 7 THR B C 1
ATOM 643 O O . THR B 1 7 ? 17.125 20.109 12.203 1 34.75 7 THR B O 1
ATOM 646 N N . GLY B 1 8 ? 16.703 21.469 10.922 1 30.2 8 GLY B N 1
ATOM 647 C CA . GLY B 1 8 ? 15.586 21.016 10.109 1 30.2 8 GLY B CA 1
ATOM 648 C C . GLY B 1 8 ? 15.906 19.812 9.258 1 30.2 8 GLY B C 1
ATOM 649 O O . GLY B 1 8 ? 15.594 19.781 8.062 1 30.2 8 GLY B O 1
ATOM 650 N N . ASP B 1 9 ? 17.094 19.406 9.203 1 31.97 9 ASP B N 1
ATOM 651 C CA . ASP B 1 9 ? 17.344 18.078 8.641 1 31.97 9 ASP B CA 1
ATOM 652 C C . ASP B 1 9 ? 16.188 17.125 8.938 1 31.97 9 ASP B C 1
ATOM 654 O O . ASP B 1 9 ? 16.141 16.5 10 1 31.97 9 ASP B O 1
ATOM 658 N N . GLY B 1 10 ? 15.07 17.641 9.227 1 30.23 10 GLY B N 1
ATOM 659 C CA . GLY B 1 10 ? 13.867 16.812 9.227 1 30.23 10 GLY B CA 1
ATOM 660 C C . GLY B 1 10 ? 13.977 15.602 8.32 1 30.23 10 GLY B C 1
ATOM 661 O O . GLY B 1 10 ? 13.594 15.664 7.145 1 30.23 10 GLY B O 1
ATOM 662 N N . GLY B 1 11 ? 15.117 15.219 8.078 1 33.03 11 GLY B N 1
ATOM 663 C CA . GLY B 1 11 ? 15.273 13.945 7.395 1 33.03 11 GLY B CA 1
ATOM 664 C C . GLY B 1 11 ? 14.047 13.062 7.484 1 33.03 11 GLY B C 1
ATOM 665 O O . GLY B 1 11 ? 13.695 12.594 8.57 1 33.03 11 GLY B O 1
ATOM 666 N N . ASP B 1 12 ? 13.008 13.562 7.047 1 35.91 12 ASP B N 1
ATOM 667 C CA . ASP B 1 12 ? 11.773 12.797 6.871 1 35.91 12 ASP B CA 1
ATOM 668 C C . ASP B 1 12 ? 12.062 11.305 6.766 1 35.91 12 ASP B C 1
ATOM 670 O O . ASP B 1 12 ? 12.391 10.805 5.688 1 35.91 12 ASP B O 1
ATOM 674 N N . ASP B 1 13 ? 13.164 10.812 7.219 1 44.25 13 ASP B N 1
ATOM 675 C CA . ASP B 1 13 ? 13.203 9.359 7.352 1 44.25 13 ASP B CA 1
ATOM 676 C C . ASP B 1 13 ? 11.789 8.773 7.438 1 44.25 13 ASP B C 1
ATOM 678 O O . ASP B 1 13 ? 11.164 8.812 8.492 1 44.25 13 ASP B O 1
ATOM 682 N N . GLY B 1 14 ? 10.898 9.352 6.59 1 58.19 14 GLY B N 1
ATOM 683 C CA . GLY B 1 14 ? 9.484 9.062 6.434 1 58.19 14 GLY B CA 1
ATOM 684 C C . GLY B 1 14 ? 9.07 7.746 7.07 1 58.19 14 GLY B C 1
ATOM 685 O O . GLY B 1 14 ? 9.797 6.75 6.969 1 58.19 14 GLY B O 1
ATOM 686 N N . LEU B 1 15 ? 8.547 7.891 8.32 1 84 15 LEU B N 1
ATOM 687 C CA . LEU B 1 15 ? 8.016 6.695 8.969 1 84 15 LEU B CA 1
ATOM 688 C C . LEU B 1 15 ? 7.5 5.699 7.941 1 84 15 LEU B C 1
ATOM 690 O O . LEU B 1 15 ? 6.934 6.094 6.918 1 84 15 LEU B O 1
ATOM 694 N N . LYS B 1 16 ? 8.211 4.531 8.102 1 94.12 16 LYS B N 1
ATOM 695 C CA . LYS B 1 16 ? 7.758 3.445 7.234 1 94.12 16 LYS B CA 1
ATOM 696 C C . LYS B 1 16 ? 6.238 3.441 7.109 1 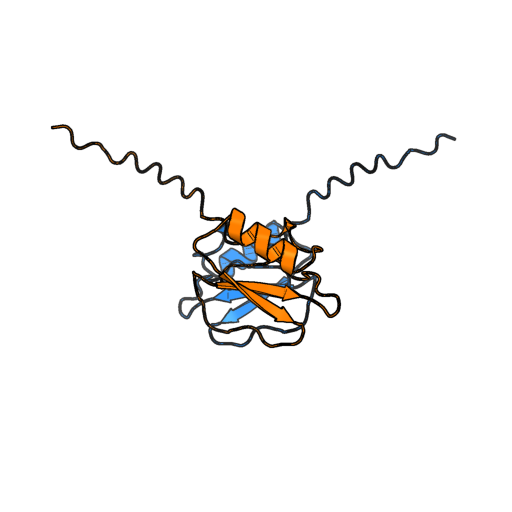94.12 16 LYS B C 1
ATOM 698 O O . LYS B 1 16 ? 5.527 3.529 8.109 1 94.12 16 LYS B O 1
ATOM 703 N N . THR B 1 17 ? 5.703 3.537 5.824 1 95.31 17 THR B N 1
ATOM 704 C CA . THR B 1 17 ? 4.262 3.578 5.621 1 95.31 17 THR B CA 1
ATOM 705 C C . THR B 1 17 ? 3.787 2.35 4.852 1 95.31 17 THR B C 1
ATOM 707 O O . THR B 1 17 ? 2.584 2.15 4.668 1 95.31 17 THR B O 1
ATOM 710 N N . SER B 1 18 ? 4.754 1.527 4.375 1 96.44 18 SER B N 1
ATOM 711 C CA . SER B 1 18 ? 4.438 0.299 3.654 1 96.44 18 SER B CA 1
ATOM 712 C C . SER B 1 18 ? 5.477 -0.784 3.924 1 96.44 18 SER B C 1
ATOM 714 O O . SER B 1 18 ? 6.605 -0.485 4.316 1 96.44 18 SER B O 1
ATOM 716 N N . TRP B 1 19 ? 5.172 -2.014 3.775 1 97.12 19 TRP B N 1
ATOM 717 C CA . TRP B 1 19 ? 5.992 -3.184 4.078 1 97.12 19 TRP B CA 1
ATOM 718 C C . TRP B 1 19 ? 5.914 -4.207 2.949 1 97.12 19 TRP B C 1
ATOM 720 O O . TRP B 1 19 ? 5.344 -5.289 3.121 1 97.12 19 TRP B O 1
ATOM 730 N N . PRO B 1 20 ? 6.539 -3.926 1.824 1 95.94 20 PRO B N 1
ATOM 731 C CA . PRO B 1 20 ? 6.469 -4.887 0.723 1 95.94 20 PRO B CA 1
ATOM 732 C C . PRO B 1 20 ? 7.168 -6.207 1.047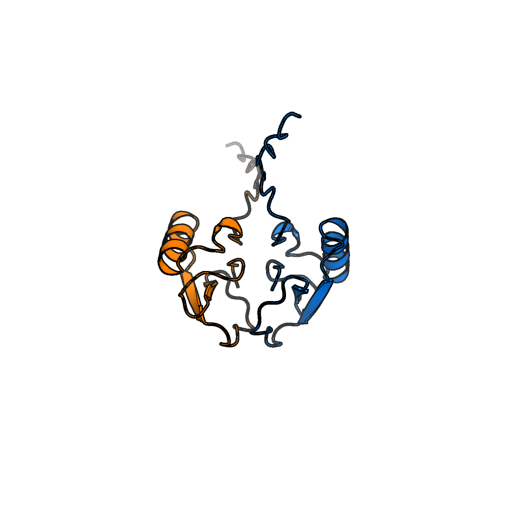 1 95.94 20 PRO B C 1
ATOM 734 O O . PRO B 1 20 ? 6.805 -7.254 0.502 1 95.94 20 PRO B O 1
ATOM 737 N N . GLU B 1 21 ? 8.07 -6.191 2.02 1 96.44 21 GLU B N 1
ATOM 738 C CA . GLU B 1 21 ? 8.867 -7.367 2.365 1 96.44 21 GLU B CA 1
ATOM 739 C C . GLU B 1 21 ? 8.023 -8.406 3.104 1 96.44 21 GLU B C 1
ATOM 741 O O . GLU B 1 21 ? 8.445 -9.555 3.252 1 96.44 21 GLU B O 1
ATOM 746 N N . LEU B 1 22 ? 6.871 -8.016 3.518 1 97.5 22 LEU B N 1
ATOM 747 C CA . LEU B 1 22 ? 6.078 -8.906 4.355 1 97.5 22 LEU B CA 1
ATOM 748 C C . LEU B 1 22 ? 5.102 -9.719 3.508 1 97.5 22 LEU B C 1
ATOM 750 O O . LEU B 1 22 ? 4.434 -10.6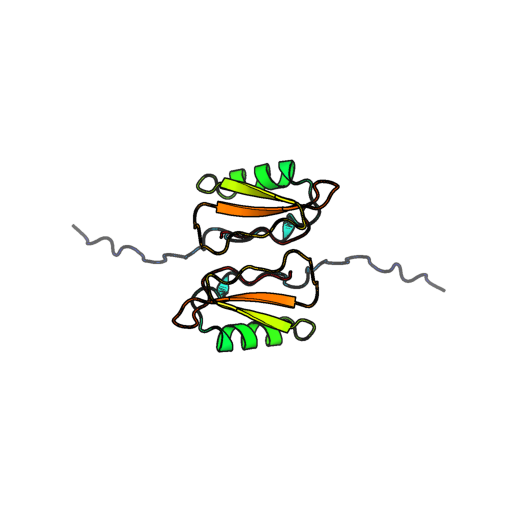17 4.016 1 97.5 22 LEU B O 1
ATOM 754 N N . VAL B 1 23 ? 4.969 -9.391 2.283 1 95.62 23 VAL B N 1
ATOM 755 C CA . VAL B 1 23 ? 4.137 -10.211 1.412 1 95.62 23 VAL B CA 1
ATOM 756 C C . VAL B 1 23 ? 4.676 -11.641 1.386 1 95.62 23 VAL B C 1
ATOM 758 O O . VAL B 1 23 ? 5.879 -11.852 1.215 1 95.62 23 VAL B O 1
ATOM 761 N N . GLY B 1 24 ? 3.867 -12.547 1.633 1 97.06 24 GLY B N 1
ATOM 762 C CA . GLY B 1 24 ? 4.27 -13.945 1.662 1 97.06 24 GLY B CA 1
ATOM 763 C C . GLY B 1 24 ? 4.438 -14.492 3.068 1 97.06 24 GLY B C 1
ATOM 764 O O . GLY B 1 24 ? 4.512 -15.703 3.266 1 97.06 24 GLY B O 1
ATOM 765 N N . PHE B 1 25 ? 4.422 -13.672 3.994 1 98.12 25 PHE B N 1
ATOM 766 C CA . PHE B 1 25 ? 4.547 -14.102 5.383 1 98.12 25 PHE B CA 1
ATOM 767 C C . PHE B 1 25 ? 3.176 -14.367 5.992 1 98.12 25 PHE B C 1
ATOM 769 O O . PHE B 1 25 ? 2.164 -13.852 5.508 1 98.12 25 PHE B O 1
ATOM 776 N N . GLU B 1 26 ? 3.174 -15.164 7.059 1 98.62 26 GLU B N 1
ATOM 777 C CA . GLU B 1 26 ? 1.969 -15.312 7.871 1 98.62 26 GLU B CA 1
ATOM 778 C C . GLU B 1 26 ? 1.545 -13.984 8.484 1 98.62 26 GLU B C 1
ATOM 780 O O . GLU B 1 26 ? 2.387 -13.219 8.961 1 98.62 26 GLU B O 1
ATOM 785 N N . MET B 1 27 ? 0.254 -13.695 8.523 1 98.62 27 MET B N 1
ATOM 786 C CA . MET B 1 27 ? -0.284 -12.406 8.945 1 98.62 27 MET B CA 1
ATOM 787 C C . MET B 1 27 ? 0.125 -12.086 10.375 1 98.62 27 MET B C 1
ATOM 789 O O . MET B 1 27 ? 0.434 -10.938 10.695 1 98.62 27 MET B O 1
ATOM 793 N N . LEU B 1 28 ? 0.149 -13.086 11.227 1 98.31 28 LEU B N 1
ATOM 794 C CA . LEU B 1 28 ? 0.524 -12.828 12.609 1 98.31 28 LEU B CA 1
ATOM 795 C C . LEU B 1 28 ? 1.983 -12.398 12.711 1 98.31 28 LEU B C 1
ATOM 797 O O . LEU B 1 28 ? 2.311 -11.469 13.453 1 98.31 28 LEU B O 1
ATOM 801 N N . ASN B 1 29 ? 2.826 -13.062 11.992 1 98.62 29 ASN B N 1
ATOM 802 C CA . ASN B 1 29 ? 4.23 -12.672 11.953 1 98.62 29 ASN B CA 1
ATOM 803 C C . ASN B 1 29 ? 4.406 -11.273 11.359 1 98.62 29 ASN B C 1
ATOM 805 O O . ASN B 1 29 ? 5.223 -10.484 11.844 1 98.62 29 ASN B O 1
ATOM 809 N N . ALA B 1 30 ? 3.658 -11.094 10.312 1 98.81 30 ALA B N 1
ATOM 810 C CA . ALA B 1 30 ? 3.701 -9.773 9.688 1 98.81 30 ALA B CA 1
ATOM 811 C C . ALA B 1 30 ? 3.27 -8.688 10.664 1 98.81 30 ALA B C 1
ATOM 813 O O . ALA B 1 30 ? 3.889 -7.625 10.734 1 98.81 30 ALA B O 1
ATOM 814 N N . ALA B 1 31 ? 2.24 -8.914 11.398 1 98.81 31 ALA B N 1
ATOM 815 C CA . ALA B 1 31 ? 1.776 -7.957 12.398 1 98.81 31 ALA B CA 1
ATOM 816 C C . ALA B 1 31 ? 2.871 -7.66 13.422 1 98.81 31 ALA B C 1
ATOM 818 O O . ALA B 1 31 ? 3.08 -6.504 13.797 1 98.81 31 ALA B O 1
ATOM 819 N N . ASP B 1 32 ? 3.576 -8.719 13.836 1 98.69 32 ASP B N 1
ATOM 820 C CA . ASP B 1 32 ? 4.668 -8.539 14.789 1 98.69 32 ASP B CA 1
ATOM 821 C C . ASP B 1 32 ? 5.758 -7.641 14.203 1 98.69 32 ASP B C 1
ATOM 823 O O . ASP B 1 32 ? 6.266 -6.75 14.891 1 98.69 32 ASP B O 1
ATOM 827 N N . ARG B 1 33 ? 6.043 -7.879 12.969 1 98.69 33 ARG B N 1
ATOM 828 C CA . ARG B 1 33 ? 7.074 -7.074 12.32 1 98.69 33 ARG B CA 1
ATOM 829 C C . ARG B 1 33 ? 6.641 -5.621 12.195 1 98.69 33 ARG B C 1
ATOM 831 O O . ARG B 1 33 ? 7.434 -4.707 12.43 1 98.69 33 ARG B O 1
ATOM 838 N N . ILE B 1 34 ? 5.379 -5.367 11.844 1 98.38 34 ILE B N 1
ATOM 839 C CA . ILE B 1 34 ? 4.84 -4.012 11.742 1 98.38 34 ILE B CA 1
ATOM 840 C C . ILE B 1 34 ? 4.938 -3.316 13.102 1 98.38 34 ILE B C 1
ATOM 842 O O . ILE B 1 34 ? 5.367 -2.162 13.18 1 98.38 34 ILE B O 1
ATOM 846 N N . ASN B 1 35 ? 4.605 -3.979 14.148 1 98.31 35 ASN B N 1
ATOM 847 C CA . ASN B 1 35 ? 4.656 -3.41 15.492 1 98.31 35 ASN B CA 1
ATOM 848 C C . ASN B 1 35 ? 6.086 -3.086 15.914 1 98.31 35 ASN B C 1
ATOM 850 O O . ASN B 1 35 ? 6.324 -2.096 16.609 1 98.31 35 ASN B O 1
ATOM 854 N N . ILE B 1 36 ? 7.035 -3.973 15.547 1 97.88 36 ILE B N 1
ATOM 855 C CA . ILE B 1 36 ? 8.438 -3.725 15.852 1 97.88 36 ILE B CA 1
ATOM 856 C C . ILE B 1 36 ? 8.914 -2.473 15.117 1 97.88 36 ILE B C 1
ATOM 858 O O . ILE B 1 36 ? 9.562 -1.606 15.711 1 97.88 36 ILE B O 1
ATOM 862 N N . ASP B 1 37 ? 8.516 -2.361 13.852 1 96.94 37 ASP B N 1
ATOM 863 C CA . ASP B 1 37 ? 8.953 -1.244 13.023 1 96.94 37 ASP B CA 1
ATOM 864 C C . ASP B 1 37 ? 8.242 0.047 13.414 1 96.94 37 ASP B C 1
ATOM 866 O O . ASP B 1 37 ? 8.836 1.124 13.398 1 96.94 37 ASP B O 1
ATOM 870 N N . ARG B 1 38 ? 6.93 -0.048 13.664 1 97.69 38 ARG B N 1
ATOM 871 C CA . ARG B 1 38 ? 6.055 1.082 13.961 1 97.69 38 ARG B CA 1
ATOM 872 C C . ARG B 1 38 ? 5.125 0.768 15.125 1 97.69 38 ARG B C 1
ATOM 874 O O . ARG B 1 38 ? 3.967 0.4 14.922 1 97.69 38 ARG B O 1
ATOM 881 N N . PRO B 1 39 ? 5.66 0.982 16.344 1 97.56 39 PRO B N 1
ATOM 882 C CA . PRO B 1 39 ? 4.836 0.661 17.516 1 97.56 39 PRO B CA 1
ATOM 883 C C . PRO B 1 39 ? 3.66 1.622 17.688 1 97.56 39 PRO B C 1
ATOM 885 O O . PRO B 1 39 ? 2.77 1.373 18.5 1 97.56 39 PRO B O 1
ATOM 888 N N . ASP B 1 40 ? 3.631 2.725 16.875 1 97.38 40 ASP B N 1
ATOM 889 C CA . ASP B 1 40 ? 2.604 3.752 17 1 97.38 40 ASP B CA 1
ATOM 890 C C . ASP B 1 40 ? 1.41 3.455 16.094 1 97.38 40 ASP B C 1
ATOM 892 O O . ASP B 1 40 ? 0.408 4.172 16.125 1 97.38 40 ASP B O 1
ATOM 896 N N . VAL B 1 41 ? 1.473 2.453 15.297 1 97.69 41 VAL B N 1
ATOM 897 C CA . VAL B 1 41 ? 0.363 2.08 14.422 1 97.69 41 VAL B CA 1
ATOM 898 C C . VAL B 1 41 ? -0.126 0.679 14.781 1 97.69 41 VAL B C 1
ATOM 900 O O . VAL B 1 41 ? 0.546 -0.053 15.508 1 97.69 41 VAL B O 1
ATOM 903 N N . PHE B 1 42 ? -1.337 0.282 14.242 1 98.31 42 PHE B N 1
ATOM 904 C CA . PHE B 1 42 ? -1.97 -0.995 14.547 1 98.31 42 PHE B CA 1
ATOM 905 C C . PHE B 1 42 ? -2.322 -1.746 13.273 1 98.31 42 PHE B C 1
ATOM 907 O O . PHE B 1 42 ? -2.988 -1.2 12.391 1 98.31 42 PHE B O 1
ATOM 914 N N . PRO B 1 43 ? -1.88 -2.996 13.164 1 98.62 43 PRO B N 1
ATOM 915 C CA . PRO B 1 43 ? -2.301 -3.822 12.031 1 98.62 43 PRO B CA 1
ATOM 916 C C . PRO B 1 43 ? -3.77 -4.234 12.109 1 98.62 43 PRO B C 1
ATOM 918 O O . PRO B 1 43 ? -4.203 -4.777 13.133 1 98.62 43 PRO B O 1
ATOM 921 N N . ALA B 1 44 ? -4.551 -3.91 11.156 1 98.38 44 ALA B N 1
ATOM 922 C CA . ALA B 1 44 ? -5.922 -4.383 10.984 1 98.38 44 ALA B CA 1
ATOM 923 C C . ALA B 1 44 ? -5.984 -5.516 9.961 1 98.38 44 ALA B C 1
ATOM 925 O O . ALA B 1 44 ? -5.48 -5.383 8.844 1 98.38 44 ALA B O 1
ATOM 926 N N . PHE B 1 45 ? -6.594 -6.613 10.312 1 98 45 PHE B N 1
ATOM 927 C CA . PHE B 1 45 ? -6.586 -7.844 9.531 1 98 45 PHE B CA 1
ATOM 928 C C . PHE B 1 45 ? -7.797 -7.906 8.609 1 98 45 PHE B C 1
ATOM 930 O O . PHE B 1 45 ? -8.938 -7.746 9.055 1 98 45 PHE B O 1
ATOM 937 N N . TYR B 1 46 ? -7.539 -8.047 7.363 1 95.31 46 TYR B N 1
ATOM 938 C CA . TYR B 1 46 ? -8.562 -8.297 6.355 1 95.31 46 TYR B CA 1
ATOM 939 C C . TYR B 1 46 ? -8.266 -9.562 5.574 1 95.31 46 TYR B C 1
ATOM 941 O O . TYR B 1 46 ? -7.105 -9.836 5.238 1 95.31 46 TYR B O 1
ATOM 949 N N . MET B 1 47 ? -9.328 -10.352 5.32 1 94.12 47 MET B N 1
ATOM 950 C CA . MET B 1 47 ? -9.195 -11.531 4.477 1 94.12 47 MET B CA 1
ATOM 951 C C . MET B 1 47 ? -9.891 -11.328 3.133 1 94.12 47 MET B C 1
ATOM 953 O O . MET B 1 47 ? -11.016 -10.828 3.078 1 94.12 47 MET B O 1
ATOM 957 N N . LEU B 1 48 ? -9.141 -11.547 2.078 1 87.06 48 LEU B N 1
ATOM 958 C CA . LEU B 1 48 ? -9.836 -11.531 0.798 1 87.06 48 LEU B CA 1
ATOM 959 C C . LEU B 1 48 ? -10.977 -12.539 0.788 1 87.06 48 LEU B C 1
ATOM 961 O O . LEU B 1 48 ? -10.852 -13.633 1.34 1 87.06 48 LEU B O 1
ATOM 965 N N . PRO B 1 49 ? -12.133 -12 0.277 1 90.94 49 PRO B N 1
ATOM 966 C CA . PRO B 1 49 ? -12.398 -10.766 -0.466 1 90.94 49 PRO B CA 1
ATOM 967 C C . PRO B 1 49 ? -13.141 -9.727 0.369 1 90.94 49 PRO B C 1
ATOM 969 O O . PRO B 1 49 ? -14.055 -9.07 -0.129 1 90.94 49 PRO B O 1
ATOM 972 N N . THR B 1 50 ? -12.828 -9.555 1.582 1 88.06 50 THR B N 1
ATOM 973 C CA . THR B 1 50 ? -13.461 -8.516 2.393 1 88.06 50 THR B CA 1
ATOM 974 C C . THR B 1 50 ? -13.125 -7.125 1.854 1 88.06 50 THR B C 1
ATOM 976 O O . THR B 1 50 ? -11.977 -6.855 1.498 1 88.06 50 THR B O 1
ATOM 979 N N . PRO B 1 51 ? -14.117 -6.254 1.725 1 88.06 51 PRO B N 1
ATOM 980 C CA . PRO B 1 51 ? -13.836 -4.879 1.307 1 88.06 51 PRO B CA 1
ATOM 981 C C . PRO B 1 51 ? -12.883 -4.156 2.256 1 88.06 51 PRO B C 1
ATOM 983 O O . PRO B 1 51 ? -12.938 -4.371 3.471 1 88.06 51 PRO B O 1
ATOM 986 N N . LEU B 1 52 ? -12.094 -3.299 1.609 1 87.38 52 LEU B N 1
ATOM 987 C CA . LEU B 1 52 ? -11.18 -2.488 2.408 1 87.38 52 LEU B CA 1
ATOM 988 C C . LEU B 1 52 ? -11.82 -1.148 2.768 1 87.38 52 LEU B C 1
ATOM 990 O O . LEU B 1 52 ? -12.727 -0.687 2.08 1 87.38 52 LEU B O 1
ATOM 994 N N . PRO B 1 53 ? -11.344 -0.595 3.896 1 88.62 53 PRO B N 1
ATOM 995 C CA . PRO B 1 53 ? -11.867 0.714 4.293 1 88.62 53 PRO B CA 1
ATOM 996 C C . PRO B 1 53 ? -11.625 1.791 3.236 1 88.62 53 PRO B C 1
ATOM 998 O O . PRO B 1 53 ? -10.578 1.796 2.584 1 88.62 53 PRO B O 1
ATOM 1001 N N . THR B 1 54 ? -12.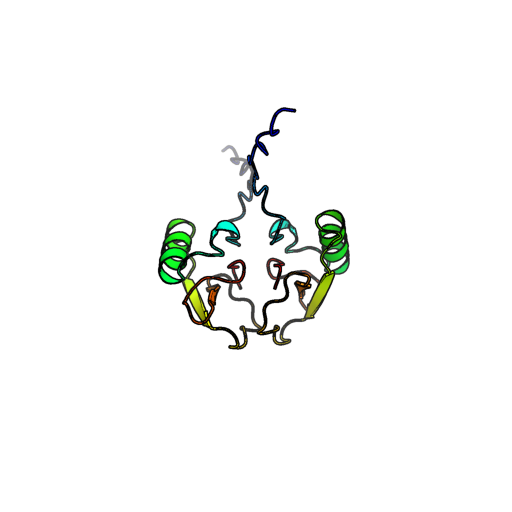531 2.738 3.223 1 86.44 54 THR B N 1
ATOM 1002 C CA . THR B 1 54 ? -12.461 3.791 2.215 1 86.44 54 THR B CA 1
ATOM 1003 C C . THR B 1 54 ? -1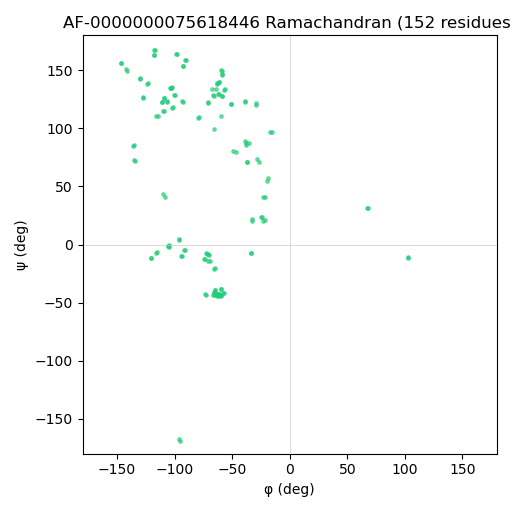1.961 5.094 2.832 1 86.44 54 THR B C 1
ATOM 1005 O O . THR B 1 54 ? -11.805 6.098 2.133 1 86.44 54 THR B O 1
ATOM 1008 N N . ASP B 1 55 ? -11.75 5.039 4.043 1 89.5 55 ASP B N 1
ATOM 1009 C CA . ASP B 1 55 ? -11.172 6.211 4.695 1 89.5 55 ASP B CA 1
ATOM 1010 C C . ASP B 1 55 ? -9.664 6.055 4.863 1 89.5 55 ASP B C 1
ATOM 1012 O O . ASP B 1 55 ? -9.117 4.969 4.656 1 89.5 55 ASP B O 1
ATOM 1016 N N . TYR B 1 56 ? -9.039 7.129 5.117 1 87.69 56 TYR B N 1
ATOM 1017 C CA . TYR B 1 56 ? -7.629 7.082 5.488 1 87.69 56 TYR B CA 1
ATOM 1018 C C . TYR B 1 56 ? -7.453 7.238 6.992 1 87.69 56 TYR B C 1
ATOM 1020 O O . TYR B 1 56 ? -7.938 8.211 7.582 1 87.69 56 TYR B O 1
ATOM 1028 N N . ASN B 1 57 ? -6.883 6.195 7.648 1 92.69 57 ASN B N 1
ATOM 1029 C CA . ASN B 1 57 ? -6.508 6.191 9.062 1 92.69 57 ASN B CA 1
ATOM 1030 C C . ASN B 1 57 ? -5 6.051 9.242 1 92.69 57 ASN B C 1
ATOM 1032 O O . ASN B 1 57 ? -4.438 4.988 8.977 1 92.69 57 ASN B O 1
ATOM 1036 N N . PRO B 1 58 ? -4.301 7.094 9.703 1 93.19 58 PRO B N 1
ATOM 1037 C CA . PRO B 1 58 ? -2.838 7.105 9.758 1 93.19 58 PRO B CA 1
ATOM 1038 C C . PRO B 1 58 ? -2.279 6.199 10.844 1 93.19 58 PRO B C 1
ATOM 1040 O O . PRO B 1 58 ? -1.068 5.969 10.906 1 93.19 58 PRO B O 1
ATOM 1043 N N . THR B 1 59 ? -3.131 5.664 11.672 1 97.06 59 THR B N 1
ATOM 1044 C CA . THR B 1 59 ? -2.652 4.77 12.719 1 97.06 59 THR B CA 1
ATOM 1045 C C . THR B 1 59 ? -2.988 3.318 12.383 1 97.06 59 THR B C 1
ATOM 1047 O O . THR B 1 59 ? -2.588 2.402 13.102 1 97.06 59 THR B O 1
ATOM 1050 N N . ARG B 1 60 ? -3.65 3.062 11.289 1 98.12 60 ARG B N 1
ATOM 1051 C CA . ARG B 1 60 ? -4.043 1.726 10.859 1 98.12 60 ARG B CA 1
ATOM 1052 C C . ARG B 1 60 ? -3.133 1.22 9.742 1 98.12 60 ARG B C 1
ATOM 1054 O O . ARG B 1 60 ? -2.865 1.938 8.781 1 98.12 60 ARG B O 1
ATOM 1061 N N . VAL B 1 61 ? -2.762 0.022 9.922 1 97.94 61 VAL B N 1
ATOM 1062 C CA . VAL B 1 61 ? -2.115 -0.672 8.812 1 97.94 61 VAL B CA 1
ATOM 1063 C C . VAL B 1 61 ? -3.074 -1.698 8.219 1 97.94 61 VAL B C 1
ATOM 1065 O O . VAL B 1 61 ? -3.568 -2.58 8.922 1 97.94 61 VAL B O 1
ATOM 1068 N N . ILE B 1 62 ? -3.32 -1.568 6.898 1 96.5 62 ILE B N 1
ATOM 1069 C CA . ILE B 1 62 ? -4.152 -2.52 6.172 1 96.5 62 ILE B CA 1
ATOM 1070 C C . ILE B 1 62 ? -3.342 -3.77 5.836 1 96.5 62 ILE B C 1
ATOM 1072 O O . ILE B 1 62 ? -2.404 -3.713 5.039 1 96.5 62 ILE B O 1
ATOM 1076 N N . LEU B 1 63 ? -3.682 -4.805 6.516 1 97.62 63 LEU B N 1
ATOM 1077 C CA . LEU B 1 63 ? -3.055 -6.109 6.324 1 97.62 63 LEU B CA 1
ATOM 1078 C C . LEU B 1 63 ? -4.023 -7.082 5.66 1 97.62 63 LEU B C 1
ATOM 1080 O O . LEU B 1 63 ? -5.039 -7.449 6.25 1 97.62 63 LEU B O 1
ATOM 1084 N N . VAL B 1 64 ? -3.717 -7.512 4.445 1 95.88 64 VAL B N 1
ATOM 1085 C CA . VAL B 1 64 ? -4.617 -8.344 3.654 1 95.88 64 VAL B CA 1
ATOM 1086 C C . VAL B 1 64 ? -4.039 -9.75 3.516 1 95.88 64 VAL B C 1
ATOM 1088 O O . VAL B 1 64 ? -2.912 -9.922 3.043 1 95.88 64 VAL B O 1
ATOM 1091 N N . GLY B 1 65 ? -4.801 -10.695 3.953 1 96.94 65 GLY B N 1
ATOM 1092 C CA . GLY B 1 65 ? -4.391 -12.086 3.854 1 96.94 65 GLY B CA 1
ATOM 1093 C C . GLY B 1 65 ? -5.312 -12.922 2.982 1 96.94 65 GLY B C 1
ATOM 1094 O O . GLY B 1 65 ? -6.41 -12.477 2.633 1 96.94 65 GLY B O 1
ATOM 1095 N N . ASP B 1 66 ? -4.789 -14.102 2.582 1 95.19 66 ASP B N 1
ATOM 1096 C CA . ASP B 1 66 ? -5.602 -15.102 1.895 1 95.19 66 ASP B CA 1
ATOM 1097 C C . ASP B 1 66 ? -6.133 -16.141 2.875 1 95.19 66 ASP B C 1
ATOM 1099 O O . ASP B 1 66 ? -6.121 -15.922 4.086 1 95.19 66 ASP B O 1
ATOM 1103 N N . ASP B 1 67 ? -6.637 -17.188 2.355 1 94.25 67 ASP B N 1
ATOM 1104 C CA . ASP B 1 67 ? -7.266 -18.219 3.172 1 94.25 67 ASP B CA 1
ATOM 1105 C C . ASP B 1 67 ? -6.223 -18.984 3.979 1 94.25 67 ASP B C 1
ATOM 1107 O O . ASP B 1 67 ? -6.566 -19.734 4.895 1 94.25 67 ASP B O 1
ATOM 1111 N N . ARG B 1 68 ? -4.957 -18.828 3.627 1 97.25 68 ARG B N 1
ATOM 1112 C CA . ARG B 1 68 ? -3.887 -19.469 4.387 1 97.25 68 ARG B CA 1
ATOM 1113 C C . ARG B 1 68 ? -3.291 -18.5 5.406 1 97.25 68 ARG B C 1
ATOM 1115 O O . ARG B 1 68 ? -2.246 -18.766 5.996 1 97.25 68 ARG B O 1
ATOM 1122 N N . SER B 1 69 ? -3.895 -17.375 5.457 1 97.38 69 SER B N 1
ATOM 1123 C CA . SER B 1 69 ? -3.43 -16.344 6.383 1 97.38 69 SER B CA 1
ATOM 1124 C C . SER B 1 69 ? -2.057 -15.82 5.984 1 97.38 69 SER B C 1
ATOM 1126 O O . SER B 1 69 ? -1.229 -15.508 6.844 1 97.38 69 SER B O 1
ATOM 1128 N N . VAL B 1 70 ? -1.85 -15.828 4.727 1 98.06 70 VAL B N 1
ATOM 1129 C CA . VAL B 1 70 ? -0.611 -15.281 4.18 1 98.06 70 VAL B CA 1
ATOM 1130 C C . VAL B 1 70 ? -0.873 -13.906 3.57 1 98.06 70 VAL B C 1
ATOM 1132 O O . VAL B 1 70 ? -1.872 -13.711 2.873 1 98.06 70 VAL B O 1
ATOM 1135 N N . VAL B 1 71 ? -0.01 -12.992 3.883 1 97.56 71 VAL B N 1
ATOM 1136 C CA . VAL B 1 71 ? -0.117 -11.648 3.33 1 97.56 71 VAL B CA 1
ATOM 1137 C C . VAL B 1 71 ? 0.007 -11.703 1.809 1 97.56 71 VAL B C 1
ATOM 1139 O O . VAL B 1 71 ? 0.977 -12.25 1.277 1 97.56 71 VAL B O 1
ATOM 1142 N N . VAL B 1 72 ? -0.961 -11.062 1.125 1 94.06 72 VAL B N 1
ATOM 1143 C CA . VAL B 1 72 ? -0.975 -11.203 -0.328 1 94.06 72 VAL B CA 1
ATOM 1144 C C . VAL B 1 72 ? -0.839 -9.828 -0.977 1 94.06 72 VAL B C 1
ATOM 1146 O O . VAL B 1 72 ? -0.665 -9.719 -2.193 1 94.06 72 VAL B O 1
ATOM 1149 N N . ARG B 1 73 ? -0.966 -8.688 -0.182 1 93.5 73 ARG B N 1
ATOM 1150 C CA . ARG B 1 73 ? -0.808 -7.309 -0.624 1 93.5 73 ARG B CA 1
ATOM 1151 C C . ARG B 1 73 ? 0.142 -6.547 0.293 1 93.5 73 ARG B C 1
ATOM 1153 O O . ARG B 1 73 ? 0.174 -6.789 1.502 1 93.5 73 ARG B O 1
ATOM 1160 N N . THR B 1 74 ? 0.887 -5.707 -0.345 1 95.81 74 THR B N 1
ATOM 1161 C CA . THR B 1 74 ? 1.751 -4.875 0.483 1 95.81 74 THR B CA 1
ATOM 1162 C C . THR B 1 74 ? 0.95 -4.195 1.591 1 95.81 74 THR B C 1
ATOM 1164 O O . THR B 1 74 ? -0.001 -3.461 1.315 1 95.81 74 THR B O 1
ATOM 1167 N N . PRO B 1 75 ? 1.301 -4.434 2.844 1 97.31 75 PRO B N 1
ATOM 1168 C CA . PRO B 1 75 ? 0.67 -3.656 3.912 1 97.31 75 PRO B CA 1
ATOM 1169 C C . PRO B 1 75 ? 0.991 -2.166 3.826 1 97.31 75 PRO B C 1
ATOM 1171 O O . PRO B 1 75 ? 2.135 -1.792 3.557 1 97.31 75 PRO B O 1
ATOM 1174 N N . VAL B 1 76 ? 0.002 -1.333 4.059 1 96.56 76 VAL B N 1
ATOM 1175 C CA . VAL B 1 76 ? 0.166 0.115 3.984 1 96.56 76 VAL B CA 1
ATOM 1176 C C . VAL B 1 76 ? -0.638 0.785 5.098 1 96.56 76 VAL B C 1
ATOM 1178 O O . VAL B 1 76 ? -1.668 0.262 5.527 1 96.56 76 VAL B O 1
ATOM 1181 N N . ILE B 1 77 ? -0.093 1.872 5.48 1 95.75 77 ILE B N 1
ATOM 1182 C CA . ILE B 1 77 ? -0.905 2.707 6.355 1 95.75 77 ILE B CA 1
ATOM 1183 C C . ILE B 1 77 ? -2.125 3.223 5.598 1 95.75 77 ILE B C 1
ATOM 1185 O O . ILE B 1 77 ? -2.01 3.668 4.453 1 95.75 77 ILE B O 1
ATOM 1189 N N . GLY B 1 78 ? -3.352 3.029 6.176 1 91.81 78 GLY B N 1
ATOM 1190 C CA . GLY B 1 78 ? -4.539 3.535 5.504 1 91.81 78 GLY B CA 1
ATOM 1191 C C . GLY B 1 78 ? -5.816 3.27 6.277 1 91.81 78 GLY B C 1
ATOM 1192 O O . GLY B 1 78 ? -5.789 2.635 7.332 1 91.81 78 GLY B O 1
#